Protein AF-A0A447T4P4-F1 (afdb_monomer)

Foldseek 3Di:
DVVLLVLLCLFPLLVVLVVQLVCLVPPVCVPPPDPVSVLSNLLSVLLNQLLNQCSVVVPPLVVSLVVSLVVVCCCLDPVCVVVLVVVCVVDPDRDDDDRDPVSSVSSVSNVVSNVSSVCSVVRRPDPDPVVVVPVVPPDPDDDDDDDDDDPPDDDDDDDDDDDDDDDDDDDDDDDD

Structure (mmCIF, N/CA/C/O backbone):
data_AF-A0A447T4P4-F1
#
_entry.id   AF-A0A447T4P4-F1
#
loop_
_atom_site.group_PDB
_atom_site.id
_atom_site.type_symbol
_atom_site.label_atom_id
_atom_site.label_alt_id
_atom_site.label_comp_id
_atom_site.label_asym_id
_atom_site.label_entity_id
_atom_site.label_seq_id
_atom_site.pdbx_PDB_ins_code
_atom_site.Cartn_x
_atom_site.Cartn_y
_atom_site.Cartn_z
_atom_site.occupancy
_atom_site.B_iso_or_equiv
_atom_site.auth_seq_id
_atom_site.auth_comp_id
_atom_site.auth_asym_id
_atom_site.auth_atom_id
_atom_site.pdbx_PDB_model_num
ATOM 1 N N . MET A 1 1 ? -13.349 -9.922 12.612 1.00 72.50 1 MET A N 1
ATOM 2 C CA . MET A 1 1 ? -12.332 -9.594 11.588 1.00 72.50 1 MET A CA 1
ATOM 3 C C . MET A 1 1 ? -12.985 -9.076 10.307 1.00 72.50 1 MET A C 1
ATOM 5 O O . MET A 1 1 ? -12.747 -7.924 9.974 1.00 72.50 1 MET A O 1
ATOM 9 N N . HIS A 1 2 ? -13.884 -9.843 9.674 1.00 75.00 2 HIS A N 1
ATOM 10 C CA . HIS A 1 2 ? -14.580 -9.468 8.427 1.00 75.00 2 HIS A CA 1
ATOM 11 C C . HIS A 1 2 ? -15.198 -8.060 8.418 1.00 75.00 2 HIS A C 1
ATOM 13 O O . HIS A 1 2 ? -14.914 -7.287 7.515 1.00 75.00 2 HIS A O 1
ATOM 19 N N . GLN A 1 3 ? -15.934 -7.665 9.463 1.00 79.62 3 GLN A N 1
ATOM 20 C CA . GLN A 1 3 ? -16.541 -6.325 9.532 1.00 79.62 3 GLN A CA 1
ATOM 21 C C . GLN A 1 3 ? -15.523 -5.172 9.437 1.00 79.62 3 GLN A C 1
ATOM 23 O O . GLN A 1 3 ? -15.824 -4.144 8.845 1.00 79.62 3 GLN A O 1
ATOM 28 N N . ARG A 1 4 ? -14.308 -5.345 9.983 1.00 81.56 4 ARG A N 1
ATOM 29 C CA . ARG A 1 4 ? -13.246 -4.321 9.934 1.00 81.56 4 ARG A CA 1
ATOM 30 C C . ARG A 1 4 ? -12.582 -4.246 8.567 1.00 81.56 4 ARG A C 1
ATOM 32 O O . ARG A 1 4 ? -12.187 -3.166 8.144 1.00 81.56 4 ARG A O 1
ATOM 39 N N . LEU A 1 5 ? -12.459 -5.389 7.896 1.00 83.94 5 LEU A N 1
ATOM 40 C CA . LEU A 1 5 ? -11.958 -5.453 6.528 1.00 83.94 5 LEU A CA 1
ATOM 41 C C . LEU A 1 5 ? -12.942 -4.764 5.590 1.00 83.94 5 LEU A C 1
ATOM 43 O O . LEU A 1 5 ? -12.538 -3.867 4.862 1.00 83.94 5 LEU A O 1
ATOM 47 N N . CYS A 1 6 ? -14.231 -5.100 5.688 1.00 83.44 6 CYS A N 1
ATOM 48 C CA . CYS A 1 6 ? -15.274 -4.466 4.890 1.00 83.44 6 CYS A CA 1
ATOM 49 C C . CYS A 1 6 ? -15.328 -2.951 5.116 1.00 83.44 6 CYS A C 1
ATOM 51 O O . CYS A 1 6 ? -15.353 -2.212 4.141 1.00 83.44 6 CYS A O 1
ATOM 53 N N . SER A 1 7 ? -15.286 -2.468 6.365 1.00 81.75 7 SER A N 1
ATOM 54 C CA . SER A 1 7 ? -15.340 -1.022 6.626 1.00 81.75 7 SER A CA 1
ATOM 55 C C . SER A 1 7 ? -14.075 -0.273 6.205 1.00 81.75 7 SER A C 1
ATOM 57 O O . SER A 1 7 ? -14.168 0.869 5.769 1.00 81.75 7 SER A O 1
ATOM 59 N N . THR A 1 8 ? -12.901 -0.906 6.285 1.00 84.19 8 THR A N 1
ATOM 60 C CA . THR A 1 8 ? -11.650 -0.313 5.782 1.00 84.19 8 THR A CA 1
ATOM 61 C C . THR A 1 8 ? -11.636 -0.259 4.254 1.00 84.19 8 THR A C 1
ATOM 63 O O . THR A 1 8 ? -11.285 0.771 3.689 1.00 84.19 8 THR A O 1
ATOM 66 N N . LEU A 1 9 ? -12.049 -1.341 3.586 1.00 84.94 9 LEU A N 1
ATOM 67 C CA . LEU A 1 9 ? -12.084 -1.440 2.123 1.00 84.94 9 LEU A CA 1
ATOM 68 C C . LEU A 1 9 ? -13.162 -0.559 1.486 1.00 84.94 9 LEU A C 1
ATOM 70 O O . LEU A 1 9 ? -12.925 0.022 0.435 1.00 84.94 9 LEU A O 1
ATOM 74 N N . ALA A 1 10 ? -14.322 -0.430 2.133 1.00 85.06 10 ALA A N 1
ATOM 75 C CA . ALA A 1 10 ? -15.388 0.483 1.717 1.00 85.06 10 ALA A CA 1
ATOM 76 C C . ALA A 1 10 ? -15.126 1.945 2.135 1.00 85.06 10 ALA A C 1
ATOM 78 O O . ALA A 1 10 ? -15.950 2.829 1.886 1.00 85.06 10 ALA A O 1
ATOM 79 N N . GLY A 1 11 ? -14.001 2.212 2.804 1.00 85.75 11 GLY A N 1
ATOM 80 C CA . GLY A 1 11 ? -13.554 3.562 3.107 1.00 85.75 11 GLY A CA 1
ATOM 81 C C . GLY A 1 11 ? -13.059 4.270 1.853 1.00 85.75 11 GLY A C 1
ATOM 82 O O . GLY A 1 11 ? -12.398 3.662 1.007 1.00 85.75 11 GLY A O 1
ATOM 83 N N . TRP A 1 12 ? -13.309 5.578 1.759 1.00 87.88 12 TRP A N 1
ATOM 84 C CA . TRP A 1 12 ? -12.782 6.367 0.646 1.00 87.88 12 TRP A CA 1
ATOM 85 C C . TRP A 1 12 ? -11.256 6.264 0.488 1.00 87.88 12 TRP A C 1
ATOM 87 O O . TRP A 1 12 ? -10.832 6.257 -0.661 1.00 87.88 12 TRP A O 1
ATOM 97 N N . PRO A 1 13 ? -10.411 6.122 1.540 1.00 90.19 13 PRO A N 1
ATOM 98 C CA . PRO A 1 13 ? -8.965 6.037 1.339 1.00 90.19 13 PRO A CA 1
ATOM 99 C C . PRO A 1 13 ? -8.556 4.772 0.582 1.00 90.19 13 PRO A C 1
ATOM 101 O O . PRO A 1 13 ? -7.724 4.841 -0.314 1.00 90.19 13 PRO A O 1
ATOM 104 N N . ALA A 1 14 ? -9.164 3.624 0.900 1.00 90.44 14 ALA A N 1
ATOM 105 C CA . ALA A 1 14 ? -8.870 2.364 0.222 1.00 90.44 14 ALA A CA 1
ATOM 106 C C . ALA A 1 14 ? -9.339 2.395 -1.235 1.00 90.44 14 ALA A C 1
ATOM 108 O O . ALA A 1 14 ? -8.585 2.015 -2.130 1.00 90.44 14 ALA A O 1
ATOM 109 N N . LEU A 1 15 ? -10.545 2.916 -1.479 1.00 91.25 15 LEU A N 1
ATOM 110 C CA . LEU A 1 15 ? -11.060 3.095 -2.834 1.00 91.25 15 LEU A CA 1
ATOM 111 C C . LEU A 1 15 ? -10.244 4.116 -3.627 1.00 91.25 15 LEU A C 1
ATOM 113 O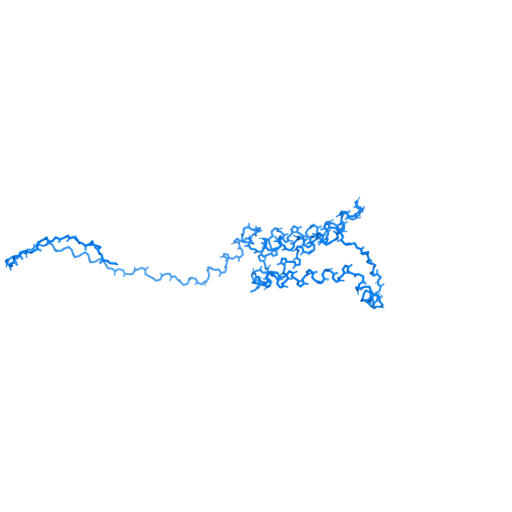 O . LEU A 1 15 ? -9.976 3.878 -4.798 1.00 91.25 15 LEU A O 1
ATOM 117 N N . ALA A 1 16 ? -9.801 5.212 -3.010 1.00 91.06 16 ALA A N 1
ATOM 118 C CA . ALA A 1 16 ? -8.946 6.205 -3.648 1.00 91.06 16 ALA A CA 1
ATOM 119 C C . ALA A 1 16 ? -7.582 5.610 -4.010 1.00 91.06 16 ALA A C 1
ATOM 121 O O . ALA A 1 16 ? -7.141 5.781 -5.141 1.00 91.06 16 ALA A O 1
ATOM 122 N N . SER A 1 17 ? -6.942 4.859 -3.105 1.00 91.81 17 SER A N 1
ATOM 123 C CA . SER A 1 17 ? -5.686 4.159 -3.406 1.00 91.81 17 SER A CA 1
ATOM 124 C C . SER A 1 17 ? -5.859 3.145 -4.534 1.00 91.81 17 SER A C 1
ATOM 126 O O . SER A 1 17 ? -5.047 3.122 -5.452 1.00 91.81 17 SER A O 1
ATOM 128 N N . LEU A 1 18 ? -6.928 2.345 -4.508 1.00 92.44 18 LEU A N 1
ATOM 129 C CA . LEU A 1 18 ? -7.217 1.374 -5.563 1.00 92.44 18 LEU A CA 1
ATOM 130 C C . LEU A 1 18 ? -7.500 2.056 -6.910 1.00 92.44 18 LEU A C 1
ATOM 132 O O . LEU A 1 18 ? -6.966 1.644 -7.935 1.00 92.44 18 LEU A O 1
ATOM 136 N N . SER A 1 19 ? -8.304 3.120 -6.902 1.00 91.75 19 SER A N 1
ATOM 137 C CA . SER A 1 19 ? -8.647 3.882 -8.107 1.00 91.75 19 SER A CA 1
ATOM 138 C C . SER A 1 19 ? -7.418 4.570 -8.684 1.00 91.75 19 SER A C 1
ATOM 140 O O . SER A 1 19 ? -7.221 4.539 -9.892 1.00 91.75 19 SER A O 1
ATOM 142 N N . LEU A 1 20 ? -6.562 5.140 -7.830 1.00 90.50 20 LEU A N 1
ATOM 143 C CA . LEU A 1 20 ? -5.299 5.743 -8.240 1.00 90.50 20 LEU A CA 1
ATOM 144 C C . LEU A 1 20 ? -4.362 4.697 -8.847 1.00 90.50 20 LEU A C 1
ATOM 146 O O . LEU A 1 20 ? -3.739 4.987 -9.859 1.00 90.50 20 LEU A O 1
ATOM 150 N N . LEU A 1 21 ? -4.294 3.486 -8.282 1.00 90.75 21 LEU A N 1
ATOM 151 C CA . LEU A 1 21 ? -3.485 2.391 -8.824 1.00 90.75 21 LEU A CA 1
ATOM 152 C C . LEU A 1 21 ? -3.949 2.006 -10.238 1.00 90.75 21 LEU A C 1
ATOM 154 O O . LEU A 1 21 ? -3.148 1.987 -11.168 1.00 90.75 21 LEU A O 1
ATOM 158 N N . LEU A 1 22 ? -5.255 1.777 -10.408 1.00 90.38 22 LEU A N 1
ATOM 159 C CA . LEU A 1 22 ? -5.857 1.413 -11.694 1.00 90.38 22 LEU A CA 1
ATOM 160 C C . LEU A 1 22 ? -5.721 2.535 -12.727 1.00 90.38 22 LEU A C 1
ATOM 162 O O . LEU A 1 22 ? -5.286 2.293 -13.850 1.00 90.38 22 LEU A O 1
ATOM 166 N N . ALA A 1 23 ? -6.048 3.772 -12.346 1.00 88.12 23 ALA A N 1
ATOM 167 C CA . ALA A 1 23 ? -5.921 4.932 -13.222 1.00 88.12 23 ALA A CA 1
ATOM 168 C C . ALA A 1 23 ? -4.459 5.181 -13.614 1.00 88.12 23 ALA A C 1
ATOM 170 O O . ALA A 1 23 ? -4.171 5.519 -14.761 1.00 88.12 23 ALA A O 1
ATOM 171 N N . ASN A 1 24 ? -3.519 4.985 -12.690 1.00 89.94 24 ASN A N 1
ATOM 172 C CA . ASN A 1 24 ? -2.104 5.144 -12.983 1.00 89.94 24 ASN A CA 1
ATOM 173 C C . ASN A 1 24 ? -1.607 4.086 -13.974 1.00 89.94 24 ASN A C 1
ATOM 175 O O . ASN A 1 24 ? -0.935 4.428 -14.948 1.00 89.94 24 ASN A O 1
ATOM 179 N N . ASP A 1 25 ? -1.967 2.824 -13.750 1.00 85.50 25 ASP A N 1
ATOM 180 C CA . ASP A 1 25 ? -1.510 1.715 -14.584 1.00 85.50 25 ASP A CA 1
ATOM 181 C C . ASP A 1 25 ? -2.146 1.710 -15.974 1.00 85.50 25 ASP A C 1
ATOM 183 O O . ASP A 1 25 ? -1.462 1.405 -16.951 1.00 85.50 25 ASP A O 1
ATOM 187 N N . TRP A 1 26 ? -3.425 2.075 -16.087 1.00 86.19 26 TRP A N 1
ATOM 188 C CA . TRP A 1 26 ? -4.135 2.063 -17.368 1.00 86.19 26 TRP A CA 1
ATOM 189 C C . TRP A 1 26 ? -4.032 3.367 -18.143 1.00 86.19 26 TRP A C 1
ATOM 191 O O . TRP A 1 26 ? -3.940 3.330 -19.363 1.00 86.19 26 TRP A O 1
ATOM 201 N N . TRP A 1 27 ? -4.052 4.515 -17.469 1.00 84.94 27 TRP A N 1
ATOM 202 C CA . TRP A 1 27 ? -4.114 5.808 -18.146 1.00 84.94 27 TRP A CA 1
ATOM 203 C C . TRP A 1 27 ? -2.800 6.576 -18.052 1.00 84.94 27 TRP A C 1
ATOM 205 O O . TRP A 1 27 ? -2.240 6.984 -19.073 1.00 84.94 27 TRP A O 1
ATOM 215 N N . LEU A 1 28 ? -2.288 6.766 -16.831 1.00 80.19 28 LEU A N 1
ATOM 216 C CA . LEU A 1 28 ? -1.184 7.696 -16.595 1.00 80.19 28 LEU A CA 1
ATOM 217 C C . LEU A 1 28 ? 0.132 7.198 -17.192 1.00 80.19 28 LEU A C 1
ATOM 219 O O . LEU A 1 28 ? 0.848 7.982 -17.804 1.00 80.19 28 LEU A O 1
ATOM 223 N N . LYS A 1 29 ? 0.424 5.898 -17.094 1.00 82.69 29 LYS A N 1
ATOM 224 C CA . LYS A 1 29 ? 1.617 5.310 -17.723 1.00 82.69 29 LYS A CA 1
ATOM 225 C C . LYS A 1 29 ? 1.591 5.386 -19.251 1.00 82.69 29 LYS A C 1
ATOM 227 O O . LYS A 1 29 ? 2.657 5.438 -19.856 1.00 82.69 29 LYS A O 1
ATOM 232 N N . GLN A 1 30 ? 0.405 5.411 -19.864 1.00 83.06 30 GLN A N 1
ATOM 233 C CA . GLN A 1 30 ? 0.265 5.522 -21.319 1.00 83.06 30 GLN A CA 1
ATOM 234 C C . GLN A 1 30 ? 0.459 6.966 -21.804 1.00 83.06 30 GLN A C 1
ATOM 236 O O . GLN A 1 30 ? 1.123 7.183 -22.812 1.00 83.06 30 GLN A O 1
ATOM 241 N N . HIS A 1 31 ? -0.084 7.950 -21.078 1.00 79.81 31 HIS A N 1
ATOM 242 C CA . HIS A 1 31 ? -0.096 9.357 -21.510 1.00 79.81 31 HIS A CA 1
ATOM 243 C C . HIS A 1 31 ? 1.064 10.193 -20.947 1.00 79.81 31 HIS A C 1
ATOM 245 O O . HIS A 1 31 ? 1.520 11.134 -21.591 1.00 79.81 31 HIS A O 1
ATOM 251 N N . HIS A 1 32 ? 1.557 9.854 -19.755 1.00 77.38 32 HIS A N 1
ATOM 252 C CA . HIS A 1 32 ? 2.645 10.551 -19.066 1.00 77.38 32 HIS A CA 1
ATOM 253 C C . HIS A 1 32 ? 3.671 9.552 -18.504 1.00 77.38 32 HIS A C 1
ATOM 255 O O . HIS A 1 32 ? 3.828 9.437 -17.281 1.00 77.38 32 HIS A O 1
ATOM 261 N N . PRO A 1 33 ? 4.385 8.816 -19.378 1.00 75.75 33 PRO A N 1
ATOM 262 C CA . PRO A 1 33 ? 5.440 7.913 -18.946 1.00 75.75 33 PRO A CA 1
ATOM 263 C C . PRO A 1 33 ? 6.535 8.710 -18.233 1.00 75.75 33 PRO A C 1
ATOM 265 O O . PRO A 1 33 ? 7.114 9.649 -18.776 1.00 75.75 33 PRO A O 1
ATOM 268 N N . GLY A 1 34 ? 6.812 8.345 -16.984 1.00 78.19 34 GLY A N 1
ATOM 269 C CA . GLY A 1 34 ? 7.824 9.037 -16.201 1.00 78.19 34 GLY A CA 1
ATOM 270 C C . GLY A 1 34 ? 7.947 8.540 -14.771 1.00 78.19 34 GLY A C 1
ATOM 271 O O . GLY A 1 34 ? 7.107 7.793 -14.262 1.00 78.19 34 GLY A O 1
ATOM 272 N N . TRP A 1 35 ? 8.999 9.019 -14.110 1.00 75.88 35 TRP A N 1
ATOM 273 C CA . TRP A 1 35 ? 9.368 8.669 -12.737 1.00 75.88 35 TRP A CA 1
ATOM 274 C C . TRP A 1 35 ? 8.248 8.931 -11.717 1.00 75.88 35 TRP A C 1
ATOM 276 O O . TRP A 1 35 ? 8.059 8.154 -10.785 1.00 75.88 35 TRP A O 1
ATOM 286 N N . LEU A 1 36 ? 7.442 9.979 -11.926 1.00 79.81 36 LEU A N 1
ATOM 287 C CA . LEU A 1 36 ? 6.334 10.320 -11.031 1.00 79.81 36 LEU A CA 1
ATOM 288 C C . LEU A 1 36 ? 5.219 9.255 -11.039 1.00 79.81 36 LEU A C 1
ATOM 290 O O . LEU A 1 36 ? 4.718 8.889 -9.977 1.00 79.81 36 LEU A O 1
ATOM 294 N N . SER A 1 37 ? 4.870 8.717 -12.214 1.00 83.12 37 SER A N 1
ATOM 295 C CA . SER A 1 37 ? 3.815 7.696 -12.363 1.00 83.12 37 SER A CA 1
ATOM 296 C C . SER A 1 37 ? 4.180 6.371 -11.679 1.00 83.12 37 SER A C 1
ATOM 298 O O . SER A 1 37 ? 3.339 5.731 -11.047 1.00 83.12 37 SER A O 1
ATOM 300 N N . GLY A 1 38 ? 5.456 5.973 -11.735 1.00 79.31 38 GLY A N 1
ATOM 301 C CA . GLY A 1 38 ? 5.941 4.778 -11.038 1.00 79.31 38 GLY A CA 1
ATOM 302 C C . GLY A 1 38 ? 5.769 4.898 -9.524 1.00 79.31 38 GLY A C 1
ATOM 303 O O . GLY A 1 38 ? 5.263 3.991 -8.868 1.00 79.31 38 GLY A O 1
ATOM 304 N N . LYS A 1 39 ? 6.082 6.072 -8.978 1.00 87.25 39 LYS A N 1
ATOM 305 C CA . LYS A 1 39 ? 6.036 6.335 -7.536 1.00 87.25 39 LYS A CA 1
ATOM 306 C C . LYS A 1 39 ? 4.648 6.494 -6.963 1.00 87.25 39 LYS A C 1
ATOM 308 O O . LYS A 1 39 ? 4.402 6.060 -5.841 1.00 87.25 39 LYS A O 1
ATOM 313 N N . LEU A 1 40 ? 3.750 7.115 -7.721 1.00 87.25 40 LEU A N 1
ATOM 314 C CA . LEU A 1 40 ? 2.338 7.196 -7.360 1.00 87.25 40 LEU A CA 1
ATOM 315 C C . LEU A 1 40 ? 1.752 5.793 -7.186 1.00 87.25 40 LEU A C 1
ATOM 317 O O . LEU A 1 40 ? 1.053 5.547 -6.204 1.00 87.25 40 LEU A O 1
ATOM 321 N N . SER A 1 41 ? 2.106 4.868 -8.083 1.00 90.12 41 SER A N 1
ATOM 322 C CA . SER A 1 41 ? 1.721 3.460 -7.965 1.00 90.12 41 SER A CA 1
ATOM 323 C C . SER A 1 41 ? 2.287 2.814 -6.706 1.00 90.12 41 SER A C 1
ATOM 325 O O . SER A 1 41 ? 1.540 2.198 -5.951 1.00 90.12 41 SER A O 1
ATOM 327 N N . ASP A 1 42 ? 3.591 2.968 -6.465 1.00 90.12 42 ASP A N 1
ATOM 328 C CA . ASP A 1 42 ? 4.256 2.383 -5.299 1.00 90.12 42 ASP A CA 1
ATOM 329 C C . ASP A 1 42 ? 3.630 2.905 -3.998 1.00 90.12 42 ASP A C 1
ATOM 331 O O . ASP A 1 42 ? 3.301 2.127 -3.104 1.00 90.12 42 ASP A O 1
ATOM 335 N N . PHE A 1 43 ? 3.369 4.211 -3.914 1.00 93.31 43 PHE A N 1
ATOM 336 C CA . PHE A 1 43 ? 2.717 4.833 -2.766 1.00 93.31 43 PHE A CA 1
ATOM 337 C C . PHE A 1 43 ? 1.278 4.336 -2.565 1.00 93.31 43 PHE A C 1
ATOM 339 O O . PHE A 1 43 ? 0.900 3.972 -1.450 1.00 93.31 43 PHE A O 1
ATOM 346 N N . ALA A 1 44 ? 0.474 4.287 -3.632 1.00 92.88 44 ALA A N 1
ATOM 347 C CA . ALA A 1 44 ? -0.908 3.814 -3.575 1.00 92.88 44 ALA A CA 1
ATOM 348 C C . ALA A 1 44 ? -0.990 2.327 -3.196 1.00 92.88 44 ALA A C 1
ATOM 350 O O . ALA A 1 44 ? -1.809 1.938 -2.360 1.00 92.88 44 ALA A O 1
ATOM 351 N N . GLY A 1 45 ? -0.103 1.506 -3.761 1.00 93.06 45 GLY A N 1
ATOM 352 C CA . GLY A 1 45 ? -0.002 0.082 -3.463 1.00 93.06 45 GLY A CA 1
ATOM 353 C C . GLY A 1 45 ? 0.398 -0.163 -2.012 1.00 93.06 45 GLY A C 1
ATOM 354 O O . GLY A 1 45 ? -0.264 -0.929 -1.309 1.00 93.06 45 GLY A O 1
ATOM 355 N N . LEU A 1 46 ? 1.425 0.539 -1.521 1.00 94.00 46 LEU A N 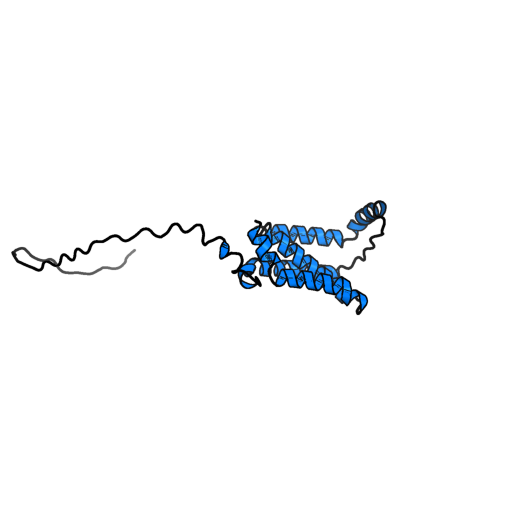1
ATOM 356 C CA . LEU A 1 46 ? 1.876 0.397 -0.138 1.00 94.00 46 LEU A CA 1
ATOM 357 C C . LEU A 1 46 ? 0.827 0.897 0.867 1.00 94.00 46 LEU A C 1
ATOM 359 O O . LEU A 1 46 ? 0.634 0.273 1.913 1.00 94.00 46 LEU A O 1
ATOM 363 N N . ALA A 1 47 ? 0.108 1.978 0.540 1.00 93.75 47 ALA A N 1
ATOM 364 C CA . ALA A 1 47 ? -1.021 2.458 1.333 1.00 93.75 47 ALA A CA 1
ATOM 365 C C . ALA A 1 47 ? -2.121 1.391 1.434 1.00 93.75 47 ALA A C 1
ATOM 367 O O . ALA A 1 47 ? -2.587 1.095 2.536 1.00 93.75 47 ALA A O 1
ATOM 368 N N . LEU A 1 48 ? -2.507 0.779 0.307 1.00 93.69 48 LEU A N 1
ATOM 369 C CA . LEU A 1 48 ? -3.547 -0.250 0.255 1.00 93.69 48 LEU A CA 1
ATOM 370 C C . LEU A 1 48 ? -3.153 -1.506 1.042 1.00 93.69 48 LEU A C 1
ATOM 372 O O . LEU A 1 48 ? -3.928 -1.978 1.876 1.00 93.69 48 LEU A O 1
ATOM 376 N N . VAL A 1 49 ? -1.931 -2.007 0.841 1.00 94.62 49 VAL A N 1
ATOM 377 C CA . VAL A 1 49 ? -1.395 -3.159 1.583 1.00 94.62 49 VAL A CA 1
ATOM 378 C C . VAL A 1 49 ? -1.299 -2.851 3.078 1.00 94.62 49 VAL A C 1
ATOM 380 O O . VAL A 1 49 ? -1.704 -3.675 3.897 1.00 94.62 49 VAL A O 1
ATOM 383 N N . GLY A 1 50 ? -0.834 -1.655 3.450 1.00 93.62 50 GLY A N 1
ATOM 384 C CA . GLY A 1 50 ? -0.781 -1.206 4.841 1.00 93.62 50 GLY A CA 1
ATOM 385 C C . GLY A 1 50 ? -2.165 -1.164 5.492 1.00 93.62 50 GLY A C 1
ATOM 386 O O . GLY A 1 50 ? -2.347 -1.689 6.591 1.00 93.62 50 GLY A O 1
ATOM 387 N N . MET A 1 51 ? -3.167 -0.617 4.796 1.00 93.31 51 MET A N 1
ATOM 388 C CA . MET A 1 51 ? -4.550 -0.567 5.282 1.00 93.31 51 MET A CA 1
ATOM 389 C C . MET A 1 51 ? -5.129 -1.972 5.473 1.00 93.31 51 MET A C 1
ATOM 391 O O . MET A 1 51 ? -5.718 -2.254 6.518 1.00 93.31 51 MET A O 1
ATOM 395 N N . LEU A 1 52 ? -4.916 -2.870 4.508 1.00 92.94 52 LEU A N 1
ATOM 396 C CA . LEU A 1 52 ? -5.346 -4.266 4.591 1.00 92.94 52 LEU A CA 1
ATOM 397 C C . LEU A 1 52 ? -4.679 -4.996 5.759 1.00 92.94 52 LEU A C 1
ATOM 399 O O . LEU A 1 52 ? -5.366 -5.569 6.605 1.00 92.94 52 LEU A O 1
ATOM 403 N N . ALA A 1 53 ? -3.353 -4.933 5.861 1.00 93.75 53 ALA A N 1
ATOM 404 C CA . ALA A 1 53 ? -2.609 -5.612 6.913 1.00 93.75 53 ALA A CA 1
ATOM 405 C C . ALA A 1 53 ? -2.980 -5.087 8.312 1.00 93.75 53 ALA A C 1
ATOM 407 O O . ALA A 1 53 ? -3.139 -5.868 9.253 1.00 93.75 53 ALA A O 1
ATOM 408 N N . LEU A 1 54 ? -3.200 -3.777 8.461 1.00 92.62 54 LEU A N 1
ATOM 409 C CA . LEU A 1 54 ? -3.652 -3.180 9.720 1.00 92.62 54 LEU A CA 1
ATOM 410 C C . LEU A 1 54 ? -5.125 -3.462 10.029 1.00 92.62 54 LEU A C 1
ATOM 412 O O . LEU A 1 54 ? -5.486 -3.536 11.204 1.00 92.62 54 LEU A O 1
ATOM 416 N N . ALA A 1 55 ? -5.978 -3.670 9.026 1.00 88.69 55 ALA A N 1
ATOM 417 C CA . ALA A 1 55 ? -7.344 -4.136 9.252 1.00 88.69 55 ALA A CA 1
ATOM 418 C C . ALA A 1 55 ? -7.370 -5.565 9.830 1.00 88.69 55 ALA A C 1
ATOM 420 O O . ALA A 1 55 ? -8.230 -5.872 10.665 1.00 88.69 55 ALA A O 1
ATOM 421 N N . ILE A 1 56 ? -6.402 -6.409 9.443 1.00 91.12 56 ILE A N 1
ATOM 422 C CA . ILE A 1 56 ? -6.201 -7.761 9.989 1.00 91.12 56 ILE A CA 1
ATOM 423 C C . ILE A 1 56 ? -5.579 -7.696 11.396 1.00 91.12 56 ILE A C 1
ATOM 425 O O . ILE A 1 56 ? -6.121 -8.279 12.338 1.00 91.12 56 ILE A O 1
ATOM 429 N N . TRP A 1 57 ? -4.485 -6.942 11.572 1.00 92.12 57 TRP A N 1
ATOM 430 C CA . TRP A 1 57 ? -3.729 -6.846 12.833 1.00 92.12 57 TRP A CA 1
ATOM 431 C C . TRP A 1 57 ? -3.638 -5.411 13.393 1.00 92.12 57 TRP A C 1
ATOM 433 O O . TRP A 1 57 ? -2.549 -4.845 13.520 1.00 92.12 57 TRP A O 1
ATOM 443 N N . PRO A 1 58 ? -4.752 -4.823 13.859 1.00 85.94 58 PRO A N 1
ATOM 444 C CA . PRO A 1 58 ? -4.813 -3.402 14.223 1.00 85.94 58 PRO A CA 1
ATOM 445 C C . PRO A 1 58 ? -3.993 -3.028 15.463 1.00 85.94 58 PRO A C 1
ATOM 447 O O . PRO A 1 58 ? -3.637 -1.868 15.644 1.00 85.94 58 PRO A O 1
ATOM 450 N N . LYS A 1 59 ? -3.693 -3.997 16.337 1.00 88.88 59 LYS A N 1
ATOM 451 C CA . LYS A 1 59 ? -2.901 -3.773 17.559 1.00 88.88 59 LYS A CA 1
ATOM 452 C C . LYS A 1 59 ? -1.388 -3.871 17.327 1.00 88.88 59 LYS A C 1
ATOM 454 O O . LYS A 1 59 ? -0.627 -3.512 18.215 1.00 88.88 59 LYS A O 1
ATOM 459 N N . ARG A 1 60 ? -0.942 -4.366 16.165 1.00 91.69 60 ARG A N 1
ATOM 460 C CA . ARG A 1 60 ? 0.471 -4.676 15.883 1.00 91.69 60 ARG A CA 1
ATOM 461 C C . ARG A 1 60 ? 1.063 -3.753 14.819 1.00 91.69 60 ARG A C 1
ATOM 463 O O . ARG A 1 60 ? 1.789 -4.214 13.948 1.00 91.69 60 ARG A O 1
ATOM 470 N N . PHE A 1 61 ? 0.766 -2.453 14.891 1.00 92.12 61 PHE A N 1
ATOM 471 C CA . PHE A 1 61 ? 1.221 -1.488 13.883 1.00 92.12 61 PHE A CA 1
ATOM 472 C C . PHE A 1 61 ? 2.733 -1.546 13.651 1.00 92.12 61 PHE A C 1
ATOM 474 O O . PHE A 1 61 ? 3.155 -1.677 12.512 1.00 92.12 61 PHE A O 1
ATOM 481 N N . ALA A 1 62 ? 3.542 -1.503 14.714 1.00 92.81 62 ALA A N 1
ATOM 482 C CA . ALA A 1 62 ? 4.997 -1.524 14.581 1.00 92.81 62 ALA A CA 1
ATOM 483 C C . ALA A 1 62 ? 5.491 -2.796 13.875 1.00 92.81 62 ALA A C 1
ATOM 485 O O . ALA A 1 62 ? 6.278 -2.708 12.943 1.00 92.81 62 ALA A O 1
ATOM 486 N N . THR A 1 63 ? 4.980 -3.967 14.265 1.00 94.62 63 THR A N 1
ATOM 487 C CA . THR A 1 63 ? 5.373 -5.255 13.677 1.00 94.62 63 THR A CA 1
ATOM 488 C C . THR A 1 63 ? 4.930 -5.382 12.221 1.00 94.62 63 THR A C 1
ATOM 490 O O . THR A 1 63 ? 5.708 -5.824 11.385 1.00 94.62 63 THR A O 1
ATOM 493 N N . VAL A 1 64 ? 3.696 -4.978 11.907 1.00 94.50 64 VAL A N 1
ATOM 494 C CA . VAL A 1 64 ? 3.153 -5.022 10.541 1.00 94.50 64 VAL A CA 1
ATOM 495 C C . VAL A 1 64 ? 3.915 -4.059 9.636 1.00 94.50 64 VAL A C 1
ATOM 497 O O . VAL A 1 64 ? 4.381 -4.459 8.575 1.00 94.50 64 VAL A O 1
ATOM 500 N N . SER A 1 65 ? 4.099 -2.814 10.076 1.00 93.94 65 SER A N 1
ATOM 501 C CA . SER A 1 65 ? 4.835 -1.799 9.323 1.00 93.94 65 SER A CA 1
ATOM 502 C C . SER A 1 65 ? 6.300 -2.178 9.143 1.00 93.94 65 SER A C 1
ATOM 504 O O . SER A 1 65 ? 6.822 -2.008 8.050 1.00 93.94 65 SER A O 1
ATOM 506 N N . ALA A 1 66 ? 6.953 -2.739 10.167 1.00 94.88 66 ALA A N 1
ATOM 507 C CA . ALA A 1 66 ? 8.315 -3.252 10.042 1.00 94.88 66 ALA A CA 1
ATOM 508 C C . ALA A 1 66 ? 8.386 -4.414 9.045 1.00 94.88 66 ALA A C 1
ATOM 510 O O . ALA A 1 66 ? 9.265 -4.421 8.194 1.00 94.88 66 ALA A O 1
ATOM 511 N N . GLY A 1 67 ? 7.437 -5.354 9.091 1.00 95.62 67 GLY A N 1
ATOM 512 C CA . GLY A 1 67 ? 7.365 -6.456 8.131 1.00 95.62 67 GLY A CA 1
ATOM 513 C C . GLY A 1 67 ? 7.205 -5.969 6.689 1.00 95.62 67 GLY A C 1
ATOM 514 O O . GLY A 1 67 ? 7.956 -6.394 5.815 1.00 95.62 67 GLY A O 1
ATOM 515 N N . ILE A 1 68 ? 6.284 -5.028 6.449 1.00 94.75 68 ILE A N 1
ATOM 516 C CA . ILE A 1 68 ? 6.084 -4.429 5.120 1.00 94.75 68 ILE A CA 1
ATOM 517 C C . ILE A 1 68 ? 7.330 -3.652 4.686 1.00 94.75 68 ILE A C 1
ATOM 519 O O . ILE A 1 68 ? 7.779 -3.813 3.557 1.00 94.75 68 ILE A O 1
ATOM 523 N N . ALA A 1 69 ? 7.918 -2.846 5.572 1.00 94.19 69 ALA A N 1
ATOM 524 C CA . ALA A 1 69 ? 9.105 -2.058 5.258 1.00 94.19 69 ALA A CA 1
ATOM 525 C C . ALA A 1 69 ? 10.320 -2.936 4.939 1.00 94.19 69 ALA A C 1
ATOM 527 O O . ALA A 1 69 ? 11.026 -2.660 3.975 1.00 94.19 69 ALA A O 1
ATOM 528 N N . LEU A 1 70 ? 10.543 -4.012 5.699 1.00 94.38 70 LEU A N 1
ATOM 529 C CA . LEU A 1 70 ? 11.623 -4.968 5.449 1.00 94.38 70 LEU A CA 1
ATOM 530 C C . LEU A 1 70 ? 11.407 -5.727 4.140 1.00 94.38 70 LEU A C 1
ATOM 532 O O . LEU A 1 70 ? 12.344 -5.849 3.355 1.00 94.38 70 LEU A O 1
ATOM 536 N N . ALA A 1 71 ? 10.182 -6.187 3.873 1.00 92.56 71 ALA A N 1
ATOM 537 C CA . ALA A 1 71 ? 9.848 -6.838 2.609 1.00 92.56 71 ALA A CA 1
ATOM 538 C C . ALA A 1 71 ? 10.054 -5.889 1.415 1.00 92.56 71 ALA A C 1
ATOM 540 O O . ALA A 1 71 ? 10.641 -6.282 0.409 1.00 92.56 71 ALA A O 1
ATOM 541 N N . TRP A 1 72 ? 9.636 -4.626 1.548 1.00 93.00 72 TRP A N 1
ATOM 542 C CA . TRP A 1 72 ? 9.816 -3.593 0.527 1.00 93.00 72 TRP A CA 1
ATOM 543 C C . TRP A 1 72 ? 11.292 -3.258 0.293 1.00 93.00 72 TRP A C 1
ATOM 545 O O . TRP A 1 72 ? 11.747 -3.191 -0.849 1.00 93.00 72 TRP A O 1
ATOM 555 N N . LEU A 1 73 ? 12.062 -3.105 1.373 1.00 92.12 73 LEU A N 1
ATOM 556 C CA . LEU A 1 73 ? 13.494 -2.833 1.317 1.00 92.12 73 LEU A CA 1
ATOM 557 C C . LEU A 1 73 ? 14.254 -3.997 0.676 1.00 92.12 73 LEU A C 1
ATOM 559 O O . LEU A 1 73 ? 15.103 -3.772 -0.182 1.00 92.12 73 LEU A O 1
ATOM 563 N N . TRP A 1 74 ? 13.925 -5.237 1.046 1.00 91.81 74 TRP A N 1
ATOM 564 C CA . TRP A 1 74 ? 14.505 -6.426 0.426 1.00 91.81 74 TRP A CA 1
ATOM 565 C C . TRP A 1 74 ? 14.162 -6.507 -1.064 1.00 91.81 74 TRP A C 1
ATOM 567 O O . TRP A 1 74 ? 15.050 -6.732 -1.883 1.00 91.81 74 TRP A O 1
ATOM 577 N N . TRP A 1 75 ? 12.907 -6.245 -1.439 1.00 88.31 75 TRP A N 1
ATOM 578 C CA . TRP A 1 75 ? 12.475 -6.243 -2.837 1.00 88.31 75 TRP A CA 1
ATOM 5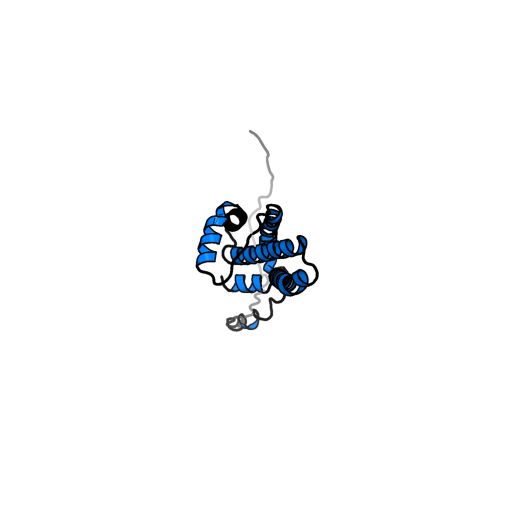79 C C . TRP A 1 75 ? 13.234 -5.211 -3.688 1.00 88.31 75 TRP A C 1
ATOM 581 O O . TRP A 1 75 ? 13.699 -5.529 -4.790 1.00 88.31 75 TRP A O 1
ATOM 591 N N . LYS A 1 76 ? 13.418 -3.990 -3.169 1.00 86.69 76 LYS A N 1
ATOM 592 C CA . LYS A 1 76 ? 14.163 -2.914 -3.847 1.00 86.69 76 LYS A CA 1
ATOM 593 C C . LYS A 1 76 ? 15.689 -3.086 -3.758 1.00 86.69 76 LYS A C 1
ATOM 595 O O . LYS A 1 76 ? 16.401 -2.532 -4.586 1.00 86.69 76 LYS A O 1
ATOM 600 N N . SER A 1 77 ? 16.200 -3.884 -2.820 1.00 87.25 77 SER A N 1
ATOM 601 C CA . SER A 1 77 ? 17.632 -4.177 -2.670 1.00 87.25 77 SER A CA 1
ATOM 602 C C . SER A 1 77 ? 18.171 -5.046 -3.816 1.00 87.25 77 SER A C 1
ATOM 604 O O . SER A 1 77 ? 17.488 -5.971 -4.260 1.00 87.25 77 SER A O 1
ATOM 606 N N . PRO A 1 78 ? 19.432 -4.866 -4.259 1.00 86.69 78 PRO A N 1
ATOM 607 C CA . PRO A 1 78 ? 20.085 -5.760 -5.222 1.00 86.69 78 PRO A CA 1
ATOM 608 C C . PRO A 1 78 ? 20.030 -7.250 -4.843 1.00 86.69 78 PRO A C 1
ATOM 610 O O . PRO A 1 78 ? 20.104 -8.106 -5.722 1.00 86.69 78 PRO A O 1
ATOM 613 N N . GLN A 1 79 ? 19.837 -7.568 -3.561 1.00 86.75 79 GLN A N 1
ATOM 614 C CA . GLN A 1 79 ? 19.724 -8.933 -3.042 1.00 86.75 79 GLN A CA 1
ATOM 615 C C . GLN A 1 79 ? 18.502 -9.710 -3.560 1.00 86.75 79 GLN A C 1
ATOM 617 O O . GLN A 1 79 ? 18.524 -10.938 -3.532 1.00 86.75 79 GLN A O 1
ATOM 622 N N . SER A 1 80 ? 17.456 -9.047 -4.067 1.00 87.62 80 SER A N 1
ATOM 623 C CA . SER A 1 80 ? 16.308 -9.741 -4.673 1.00 87.62 80 SER A CA 1
ATOM 624 C C . SER A 1 80 ? 16.559 -10.202 -6.115 1.00 87.62 80 SER A C 1
ATOM 626 O O . SER A 1 80 ? 15.793 -11.004 -6.643 1.00 87.62 80 SER A O 1
ATOM 628 N N . THR A 1 81 ? 17.654 -9.770 -6.753 1.00 87.00 81 THR A N 1
ATOM 629 C CA . THR A 1 81 ? 18.019 -10.154 -8.132 1.00 87.00 81 THR A CA 1
ATOM 630 C C . THR A 1 81 ? 18.063 -11.673 -8.366 1.00 87.00 81 THR A C 1
ATOM 632 O O . THR A 1 81 ? 17.432 -12.118 -9.324 1.00 87.00 81 THR A O 1
ATOM 635 N N . PRO A 1 82 ? 18.729 -12.501 -7.532 1.00 88.50 82 PRO A N 1
ATOM 636 C CA . PRO A 1 82 ? 18.711 -13.956 -7.710 1.00 88.50 82 PRO A CA 1
ATOM 637 C C . PRO A 1 82 ? 17.304 -14.556 -7.583 1.00 88.50 82 PRO A C 1
ATOM 639 O O . PRO A 1 82 ? 16.957 -15.458 -8.341 1.00 88.50 82 PRO A O 1
ATOM 642 N N . ALA A 1 83 ? 16.466 -14.029 -6.684 1.00 87.50 83 ALA A N 1
ATOM 643 C CA . ALA A 1 83 ? 15.081 -14.477 -6.545 1.00 87.50 83 ALA A CA 1
ATOM 644 C C . ALA A 1 83 ? 14.253 -14.134 -7.796 1.00 87.50 83 ALA A C 1
ATOM 646 O O . ALA A 1 83 ? 13.523 -14.982 -8.304 1.00 87.50 83 ALA A O 1
ATOM 647 N N . ILE A 1 84 ? 14.419 -12.924 -8.341 1.00 86.44 84 ILE A N 1
ATOM 648 C CA . ILE A 1 84 ? 13.768 -12.497 -9.588 1.00 86.44 84 ILE A CA 1
ATOM 649 C C . ILE A 1 84 ? 14.244 -13.356 -10.766 1.00 86.44 84 ILE A C 1
ATOM 651 O O . ILE A 1 84 ? 13.431 -13.769 -11.587 1.00 86.44 84 ILE A O 1
ATOM 655 N N . ALA A 1 85 ? 15.539 -13.673 -10.841 1.00 87.00 85 ALA A N 1
ATOM 656 C CA . ALA A 1 85 ? 16.087 -14.536 -11.884 1.00 87.00 85 ALA A CA 1
ATOM 657 C C . ALA A 1 85 ? 15.509 -15.959 -11.822 1.00 87.00 85 ALA A C 1
ATOM 659 O O . ALA A 1 85 ? 15.123 -16.501 -12.856 1.00 87.00 85 ALA A O 1
ATOM 660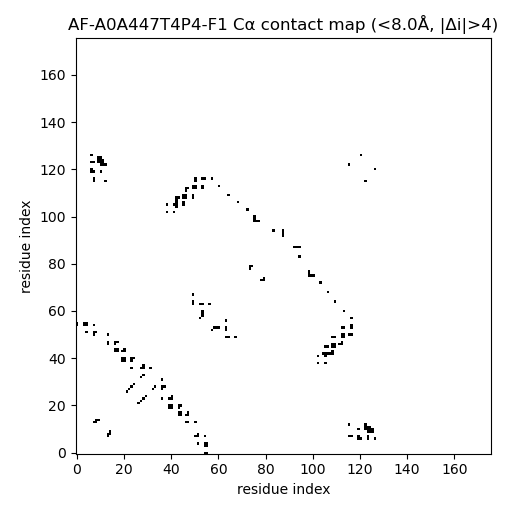 N N . ALA A 1 86 ? 15.383 -16.531 -10.619 1.00 89.56 86 ALA A N 1
ATOM 661 C CA . ALA A 1 86 ? 14.752 -17.833 -10.423 1.00 89.56 86 ALA A CA 1
ATOM 662 C C . ALA A 1 86 ? 13.278 -17.814 -10.851 1.00 89.56 86 ALA A C 1
ATOM 664 O O . ALA A 1 86 ? 12.829 -18.695 -11.574 1.00 89.56 86 ALA A O 1
ATOM 665 N N . VAL A 1 87 ? 12.532 -16.780 -10.463 1.00 87.62 87 VAL A N 1
ATOM 666 C CA . VAL A 1 87 ? 11.115 -16.621 -10.816 1.00 87.62 87 VAL A CA 1
ATOM 667 C C . VAL A 1 87 ? 10.927 -16.420 -12.329 1.00 87.62 87 VAL A C 1
ATOM 669 O O . VAL A 1 87 ? 10.051 -17.042 -12.925 1.00 87.62 87 VAL A O 1
ATOM 672 N N . ASN A 1 88 ? 11.808 -15.656 -12.978 1.00 90.75 88 ASN A N 1
ATOM 673 C CA . ASN A 1 88 ? 11.827 -15.473 -14.435 1.00 90.75 88 ASN A CA 1
ATOM 674 C C . ASN A 1 88 ? 12.141 -16.751 -15.221 1.00 90.75 88 ASN A C 1
ATOM 676 O O . ASN A 1 88 ? 11.860 -16.797 -16.414 1.00 90.75 88 ASN A O 1
ATOM 680 N N . HIS A 1 89 ? 12.737 -17.768 -14.594 1.00 89.00 89 HIS A N 1
ATOM 681 C CA . HIS A 1 89 ? 12.960 -19.058 -15.244 1.00 89.00 89 HIS A CA 1
ATOM 682 C C . HIS A 1 89 ? 11.654 -19.847 -15.415 1.00 89.00 89 HIS A C 1
ATOM 684 O O . HIS A 1 89 ? 11.486 -20.556 -16.402 1.00 89.00 89 HIS A O 1
ATOM 690 N N . TRP A 1 90 ? 10.726 -19.699 -14.467 1.00 89.25 90 TRP A N 1
ATOM 691 C CA . TRP A 1 90 ? 9.444 -20.408 -14.459 1.00 89.25 90 TRP A CA 1
ATOM 692 C C . TRP A 1 90 ? 8.319 -19.631 -15.145 1.00 89.25 90 TRP A C 1
ATOM 694 O O . TRP A 1 90 ? 7.320 -20.221 -15.552 1.00 89.25 90 TRP A O 1
ATOM 704 N N . LEU A 1 91 ? 8.450 -18.308 -15.248 1.00 87.62 91 LEU A N 1
ATOM 705 C CA . LEU A 1 91 ? 7.429 -17.454 -15.839 1.00 87.62 91 LEU A CA 1
ATO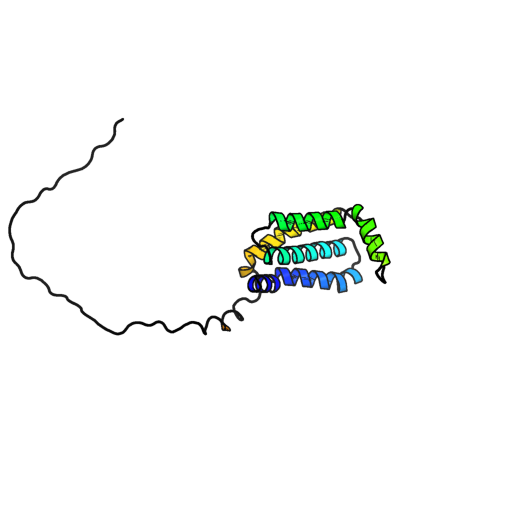M 706 C C . LEU A 1 91 ? 7.578 -17.355 -17.365 1.00 87.62 91 LEU A C 1
ATOM 708 O O . LEU A 1 91 ? 8.688 -17.211 -17.873 1.00 87.62 91 LEU A O 1
ATOM 712 N N . PRO A 1 92 ? 6.457 -17.310 -18.108 1.00 85.25 92 PRO A N 1
ATOM 713 C CA . PRO A 1 92 ? 6.475 -17.093 -19.555 1.00 85.25 92 PRO A CA 1
ATOM 714 C C . PRO A 1 92 ? 6.855 -15.653 -19.951 1.00 85.25 92 PRO A C 1
ATOM 716 O O . PRO A 1 92 ? 7.017 -15.357 -21.131 1.00 85.25 92 PRO A O 1
ATOM 719 N N . PHE A 1 93 ? 7.002 -14.747 -18.981 1.00 84.62 93 PHE A N 1
ATOM 720 C CA . PHE A 1 93 ? 7.391 -13.354 -19.179 1.00 84.62 93 PHE A CA 1
ATOM 721 C C . PHE A 1 93 ? 8.539 -12.973 -18.243 1.00 84.62 93 PHE A C 1
ATOM 723 O O . PHE A 1 93 ? 8.645 -13.470 -17.122 1.00 84.62 93 PHE A O 1
ATOM 730 N N . ARG A 1 94 ? 9.398 -12.054 -18.699 1.00 82.12 94 ARG A N 1
ATOM 731 C CA . ARG A 1 94 ? 10.539 -11.567 -17.916 1.00 82.12 94 ARG A CA 1
ATOM 732 C C . ARG A 1 94 ? 10.143 -10.355 -17.087 1.00 82.12 94 ARG A C 1
ATOM 734 O O . ARG A 1 94 ? 9.823 -9.299 -17.624 1.00 82.12 94 ARG A O 1
ATOM 741 N N . VAL A 1 95 ? 10.241 -10.493 -15.774 1.00 82.88 95 VAL A N 1
ATOM 742 C CA . VAL A 1 95 ? 10.156 -9.389 -14.824 1.00 82.88 95 VAL A CA 1
ATOM 743 C C . VAL A 1 95 ? 11.518 -8.699 -14.768 1.00 82.88 95 VAL A C 1
ATOM 745 O O . VAL A 1 95 ? 12.493 -9.257 -14.260 1.00 82.88 95 VAL A O 1
ATOM 748 N N . ALA A 1 96 ? 11.596 -7.484 -15.309 1.00 78.75 96 ALA A N 1
ATOM 749 C CA . ALA A 1 96 ? 12.750 -6.604 -15.159 1.00 78.75 96 ALA A CA 1
ATOM 750 C C . ALA A 1 96 ? 12.512 -5.635 -13.993 1.00 78.75 96 ALA A C 1
ATOM 752 O O . ALA A 1 96 ? 11.416 -5.098 -13.837 1.00 78.75 96 ALA A O 1
ATOM 753 N N . ARG A 1 97 ? 13.540 -5.405 -13.170 1.00 80.38 97 ARG A N 1
ATOM 754 C CA . ARG A 1 97 ? 13.461 -4.516 -12.005 1.00 80.38 97 ARG A CA 1
ATOM 755 C C . ARG A 1 97 ? 14.606 -3.513 -12.014 1.00 80.38 97 ARG A C 1
ATOM 757 O O . ARG A 1 97 ? 15.770 -3.905 -11.971 1.00 80.38 97 ARG A O 1
ATOM 764 N N . VAL A 1 98 ? 14.256 -2.233 -11.958 1.00 80.81 98 VAL A N 1
ATOM 765 C CA . VAL A 1 98 ? 15.195 -1.128 -11.738 1.00 80.81 98 VAL A CA 1
ATOM 766 C C . VAL A 1 98 ? 15.382 -0.918 -10.234 1.00 80.81 98 VAL A C 1
ATOM 768 O O . VAL A 1 98 ? 14.408 -0.901 -9.482 1.00 80.81 98 VAL A O 1
ATOM 771 N N . VAL A 1 99 ? 16.634 -0.806 -9.787 1.00 83.12 99 VAL A N 1
ATOM 772 C CA . VAL A 1 99 ? 16.964 -0.473 -8.393 1.00 83.12 99 VAL A CA 1
ATOM 773 C C . VAL A 1 99 ? 16.925 1.044 -8.249 1.00 83.12 99 VAL A C 1
ATOM 775 O O . VAL A 1 99 ? 17.849 1.722 -8.688 1.00 83.12 99 VAL A O 1
ATOM 778 N N . ASP A 1 100 ? 15.862 1.566 -7.641 1.00 84.00 100 ASP A N 1
ATOM 779 C CA . ASP A 1 100 ? 15.726 2.983 -7.297 1.00 84.00 100 ASP A CA 1
ATOM 780 C C . ASP A 1 100 ? 15.399 3.128 -5.799 1.00 84.00 100 ASP A C 1
ATOM 782 O O . ASP A 1 100 ? 14.341 2.721 -5.316 1.00 84.00 100 ASP A O 1
ATOM 786 N N . TYR A 1 101 ? 16.329 3.702 -5.031 1.00 85.62 101 TYR A N 1
ATOM 787 C CA . TYR A 1 101 ? 16.146 3.932 -3.591 1.00 85.62 101 TYR A CA 1
ATOM 788 C C . TYR A 1 101 ? 15.176 5.072 -3.290 1.00 85.62 101 TYR A C 1
ATOM 790 O O . TYR A 1 101 ? 14.660 5.172 -2.177 1.00 85.62 101 TYR A O 1
ATOM 798 N N . SER A 1 102 ? 14.885 5.925 -4.269 1.00 85.81 102 SER A N 1
ATOM 799 C CA . SER A 1 102 ? 13.918 7.001 -4.102 1.00 85.81 102 SER A CA 1
ATOM 800 C C . SER A 1 102 ? 12.474 6.480 -3.986 1.00 85.81 102 SER A C 1
ATOM 802 O O . SER A 1 102 ? 11.586 7.229 -3.571 1.00 85.81 102 SER A O 1
ATOM 804 N N . ASP A 1 103 ? 12.249 5.188 -4.249 1.00 85.94 103 ASP A N 1
ATOM 805 C CA . ASP A 1 103 ? 10.996 4.472 -3.981 1.00 85.94 103 ASP A CA 1
ATOM 806 C C . ASP A 1 103 ? 10.788 4.167 -2.491 1.00 85.94 103 ASP A C 1
ATOM 808 O O . ASP A 1 103 ? 9.681 3.839 -2.065 1.00 85.94 103 ASP A O 1
ATOM 812 N N . LEU A 1 104 ? 11.819 4.322 -1.650 1.00 89.31 104 LEU A N 1
ATOM 813 C CA . LEU A 1 104 ? 11.673 4.215 -0.194 1.00 89.31 104 LEU A CA 1
ATOM 814 C C . LEU A 1 104 ? 10.802 5.336 0.383 1.00 89.31 104 LEU A C 1
ATOM 816 O O . LEU A 1 104 ? 10.232 5.170 1.460 1.00 89.31 104 LEU A O 1
ATOM 820 N N . ILE A 1 105 ? 10.611 6.435 -0.356 1.00 88.88 105 ILE A N 1
ATOM 821 C CA . ILE A 1 105 ? 9.639 7.480 -0.010 1.00 88.88 105 ILE A CA 1
ATOM 822 C C . ILE A 1 105 ? 8.225 6.888 0.100 1.00 88.88 105 ILE A C 1
ATOM 824 O O . ILE A 1 105 ? 7.442 7.345 0.935 1.00 88.88 105 ILE A O 1
ATOM 828 N N . ALA A 1 106 ? 7.907 5.819 -0.642 1.00 91.00 106 ALA A N 1
ATOM 829 C CA . ALA A 1 106 ? 6.620 5.132 -0.539 1.00 91.00 106 ALA A CA 1
ATOM 830 C C . ALA A 1 106 ? 6.357 4.554 0.864 1.00 91.00 106 ALA A C 1
ATOM 832 O O . ALA A 1 106 ? 5.200 4.437 1.258 1.00 91.00 106 ALA A O 1
ATOM 833 N N . LEU A 1 107 ? 7.392 4.274 1.674 1.00 92.38 107 LEU A N 1
ATOM 834 C CA . LEU A 1 107 ? 7.232 3.814 3.064 1.00 92.38 107 LEU A CA 1
ATOM 835 C C . LEU A 1 107 ? 6.512 4.838 3.952 1.00 92.38 107 LEU A C 1
ATOM 837 O O . LEU A 1 107 ? 5.890 4.461 4.948 1.00 92.38 107 LEU A O 1
ATOM 841 N N . SER A 1 108 ? 6.518 6.120 3.572 1.00 92.62 108 SER A N 1
ATOM 842 C CA . SER A 1 108 ? 5.713 7.157 4.232 1.00 92.62 108 SER A CA 1
ATOM 843 C C . SER A 1 108 ? 4.198 6.913 4.124 1.00 92.62 108 SER A C 1
ATOM 845 O O . SER A 1 108 ? 3.431 7.458 4.916 1.00 92.62 108 SER A O 1
ATOM 847 N N . ALA A 1 109 ? 3.748 6.026 3.230 1.00 92.38 109 ALA A N 1
ATOM 848 C CA . ALA A 1 109 ? 2.360 5.580 3.165 1.00 92.38 109 ALA A CA 1
ATOM 849 C C . ALA A 1 109 ? 1.936 4.736 4.385 1.00 92.38 109 ALA A C 1
ATOM 851 O O . ALA A 1 109 ? 0.751 4.677 4.717 1.00 92.38 109 ALA A O 1
ATOM 852 N N . LEU A 1 110 ? 2.875 4.104 5.101 1.00 92.12 110 LEU A N 1
ATOM 853 C CA . LEU A 1 110 ? 2.575 3.268 6.270 1.00 92.12 110 LEU A CA 1
ATOM 854 C C . LEU A 1 110 ? 1.925 4.048 7.428 1.00 92.12 110 LEU A C 1
ATOM 856 O O . LEU A 1 110 ? 0.860 3.626 7.890 1.00 92.12 110 LEU A O 1
ATOM 860 N N . PRO A 1 111 ? 2.468 5.184 7.912 1.00 91.31 111 PRO A N 1
ATOM 861 C CA . PRO A 1 111 ? 1.773 5.984 8.921 1.00 91.31 111 PRO A CA 1
ATOM 862 C C . PRO A 1 111 ? 0.418 6.509 8.420 1.00 91.31 111 PRO A C 1
ATOM 864 O O . PRO A 1 111 ? -0.537 6.537 9.198 1.00 91.31 111 PRO A O 1
ATOM 867 N N . LEU A 1 112 ? 0.286 6.835 7.129 1.00 89.56 112 LEU A N 1
ATOM 868 C CA . LEU A 1 112 ? -0.991 7.254 6.537 1.00 89.56 112 LEU A CA 1
ATOM 869 C C . LEU A 1 112 ? -2.034 6.132 6.568 1.00 89.56 112 LEU A C 1
ATOM 871 O O . LEU A 1 112 ? -3.183 6.364 6.944 1.00 89.56 112 LEU A O 1
ATOM 875 N N . SER A 1 113 ? -1.622 4.896 6.283 1.00 90.62 113 SER A N 1
ATOM 876 C CA . SER A 1 113 ? -2.502 3.729 6.376 1.00 90.62 113 SER A CA 1
ATOM 877 C C . SER A 1 113 ? -3.035 3.517 7.800 1.00 90.62 113 SER A C 1
ATOM 879 O O . SER A 1 113 ? -4.206 3.183 7.988 1.00 90.62 113 SER A O 1
ATOM 881 N N . ARG A 1 114 ? -2.226 3.809 8.830 1.00 92.50 114 ARG A N 1
ATOM 882 C CA . ARG A 1 114 ? -2.676 3.775 10.230 1.00 92.50 114 ARG A CA 1
ATOM 883 C C . ARG A 1 114 ? -3.728 4.834 10.507 1.00 92.50 114 ARG A C 1
ATOM 885 O O . ARG A 1 114 ? -4.723 4.524 11.159 1.00 92.50 114 ARG A O 1
ATOM 892 N N . LEU A 1 115 ? -3.522 6.062 10.032 1.00 89.94 115 LEU A N 1
ATOM 893 C CA . LEU A 1 115 ? -4.499 7.137 10.204 1.00 89.94 115 LEU A CA 1
ATOM 894 C C . LEU A 1 115 ? -5.835 6.764 9.557 1.00 89.94 115 LEU A C 1
ATOM 896 O O . LEU A 1 115 ? -6.870 6.908 10.211 1.00 89.94 115 LEU A O 1
ATOM 900 N N . ALA A 1 116 ? -5.803 6.199 8.348 1.00 88.00 116 ALA A N 1
ATOM 901 C CA . ALA A 1 116 ? -6.991 5.727 7.644 1.00 88.00 116 ALA A CA 1
ATOM 902 C C . ALA A 1 116 ? -7.740 4.629 8.423 1.00 88.00 116 ALA A C 1
ATOM 904 O O . ALA A 1 116 ? -8.954 4.712 8.601 1.00 88.00 116 ALA A O 1
ATOM 905 N N . VAL A 1 117 ? -7.029 3.633 8.965 1.00 87.94 117 VAL A N 1
ATOM 906 C CA . VAL A 1 117 ? -7.643 2.522 9.719 1.00 87.94 117 VAL A CA 1
ATOM 907 C C . VAL A 1 117 ? -8.168 2.953 11.093 1.00 87.94 117 VAL A C 1
ATOM 909 O O . VAL A 1 117 ? -9.197 2.443 11.551 1.00 87.94 117 VAL A O 1
ATOM 912 N N . VAL A 1 118 ? -7.484 3.884 11.767 1.00 88.31 118 VAL A N 1
ATOM 913 C CA . VAL A 1 118 ? -7.922 4.440 13.060 1.00 88.31 118 VAL A CA 1
ATOM 914 C C . VAL A 1 118 ? -9.190 5.275 12.886 1.00 88.31 118 VAL A C 1
ATOM 916 O O . VAL A 1 118 ? -10.114 5.144 13.684 1.00 88.31 118 VAL A O 1
ATOM 919 N N . HIS A 1 119 ? -9.269 6.073 11.820 1.00 85.25 119 HIS A N 1
ATOM 920 C CA . HIS A 1 119 ? -10.402 6.960 11.544 1.00 85.25 119 HIS A CA 1
ATOM 921 C C . HIS A 1 119 ? -11.435 6.346 10.591 1.00 85.25 119 HIS A C 1
ATOM 923 O O . HIS A 1 119 ? -12.293 7.062 10.082 1.00 85.25 119 HIS A O 1
ATOM 929 N N . ARG A 1 120 ? -11.399 5.026 10.369 1.00 82.81 120 ARG A N 1
ATOM 930 C CA . ARG A 1 120 ? -12.243 4.333 9.379 1.00 82.81 120 ARG A CA 1
ATOM 931 C C . ARG A 1 120 ? -13.741 4.623 9.508 1.00 82.81 120 ARG A C 1
ATOM 933 O O . ARG A 1 120 ? -14.416 4.702 8.498 1.00 82.81 120 ARG A O 1
ATOM 940 N N . GLU A 1 121 ? -14.251 4.842 10.722 1.00 80.31 121 GLU A N 1
ATOM 941 C CA . GLU A 1 121 ? -15.675 5.145 10.947 1.00 80.31 121 GLU A CA 1
ATOM 942 C C . GLU A 1 121 ? -16.069 6.521 10.378 1.00 80.31 121 GLU A C 1
ATOM 944 O O . GLU A 1 121 ? -17.202 6.718 9.961 1.00 80.31 121 GLU A O 1
ATOM 949 N N . ARG A 1 122 ? -15.126 7.474 10.329 1.00 79.06 122 ARG A N 1
ATOM 950 C CA . ARG A 1 122 ? -15.324 8.804 9.724 1.00 79.06 122 ARG A CA 1
ATOM 951 C C . ARG A 1 122 ? -15.090 8.803 8.216 1.00 79.06 122 ARG A C 1
ATOM 953 O O . ARG A 1 122 ? -15.610 9.661 7.518 1.00 79.06 122 ARG A O 1
ATOM 960 N N . LEU A 1 123 ? -14.252 7.885 7.738 1.00 81.06 123 LEU A N 1
ATOM 961 C CA . LEU A 1 123 ? -13.807 7.806 6.345 1.00 81.06 123 LEU A CA 1
ATOM 962 C C . LEU A 1 123 ? -14.594 6.755 5.538 1.00 81.06 123 LEU A C 1
ATOM 964 O O . LEU A 1 123 ? -14.355 6.584 4.342 1.00 81.06 123 LEU A O 1
ATOM 968 N N . ALA A 1 124 ? -15.523 6.043 6.175 1.00 79.00 124 ALA A N 1
ATOM 969 C CA . ALA A 1 124 ? -16.445 5.134 5.513 1.00 79.00 124 ALA A CA 1
ATOM 970 C C . ALA A 1 124 ? -17.429 5.936 4.650 1.00 79.00 124 ALA A C 1
ATOM 972 O O . ALA A 1 124 ? -18.168 6.771 5.165 1.00 79.00 124 ALA A O 1
ATOM 973 N N . LEU A 1 125 ? -17.466 5.660 3.343 1.00 67.94 125 LEU A N 1
ATOM 974 C CA . LEU A 1 125 ? -18.409 6.312 2.421 1.00 67.94 125 LEU A CA 1
ATOM 975 C C . LEU A 1 125 ? -19.856 5.873 2.666 1.00 67.94 125 LEU A C 1
ATOM 977 O O . LEU A 1 125 ? -20.791 6.605 2.360 1.00 67.94 125 LEU A O 1
ATOM 981 N N . ALA A 1 126 ? -20.047 4.685 3.242 1.00 61.12 126 ALA A N 1
ATOM 982 C CA . ALA A 1 126 ? -21.356 4.166 3.597 1.00 61.12 126 ALA A CA 1
ATOM 983 C C . ALA A 1 126 ? -21.251 3.217 4.796 1.00 61.12 126 ALA A C 1
ATOM 985 O O . ALA A 1 126 ? -20.999 2.022 4.656 1.00 61.12 126 ALA A O 1
ATOM 986 N N . ALA A 1 127 ? -21.489 3.740 5.995 1.00 56.19 127 ALA A N 1
ATOM 987 C CA . ALA A 1 127 ? -21.837 2.922 7.151 1.00 56.19 127 ALA A CA 1
ATOM 988 C C . ALA A 1 127 ? -22.877 3.670 7.993 1.00 56.19 127 ALA A C 1
ATOM 990 O O . ALA A 1 127 ? -22.558 4.221 9.043 1.00 56.19 127 ALA A O 1
ATOM 991 N N . PRO A 1 128 ? -24.136 3.716 7.513 1.00 51.81 128 PRO A N 1
ATOM 992 C CA . PRO A 1 128 ? -25.111 2.968 8.303 1.00 51.81 128 PRO A CA 1
ATOM 993 C C . PRO A 1 128 ? -26.216 2.238 7.514 1.00 51.81 128 PRO A C 1
ATOM 995 O O . PRO A 1 128 ? -27.182 1.826 8.139 1.00 51.81 128 PRO A O 1
ATOM 998 N N . LEU A 1 129 ? -26.139 2.007 6.197 1.00 50.81 129 LEU A N 1
ATOM 999 C CA . LEU A 1 129 ? -27.277 1.359 5.504 1.00 50.81 129 LEU A CA 1
ATOM 1000 C C . LEU A 1 129 ? -27.280 -0.180 5.557 1.00 50.81 129 LEU A C 1
ATOM 1002 O O . LEU A 1 129 ? -28.340 -0.769 5.739 1.00 50.81 129 LEU A O 1
ATOM 1006 N N . LEU A 1 130 ? -26.123 -0.852 5.532 1.00 50.38 130 LEU A N 1
ATOM 1007 C CA . LEU A 1 130 ? -26.078 -2.323 5.670 1.00 50.38 130 LEU A CA 1
ATOM 1008 C C .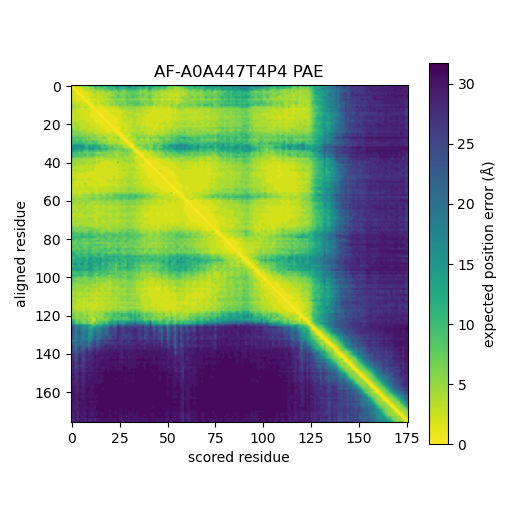 LEU A 1 130 ? -26.051 -2.810 7.133 1.00 50.38 130 LEU A C 1
ATOM 1010 O O . LEU A 1 130 ? -26.340 -3.972 7.403 1.00 50.38 130 LEU A O 1
ATOM 1014 N N . ALA A 1 131 ? -25.750 -1.932 8.097 1.00 49.84 131 ALA A N 1
ATOM 1015 C CA . ALA A 1 131 ? -25.721 -2.279 9.525 1.00 49.84 131 ALA A CA 1
ATOM 1016 C C . ALA A 1 131 ? -27.077 -2.085 10.237 1.00 49.84 131 ALA A C 1
ATOM 1018 O O . ALA A 1 131 ? -27.312 -2.689 11.285 1.00 49.84 131 ALA A O 1
ATOM 1019 N N . VAL A 1 132 ? -27.986 -1.278 9.676 1.00 51.59 132 VAL A N 1
ATOM 1020 C CA . VAL A 1 132 ? -29.308 -0.999 10.272 1.00 51.59 132 VAL A CA 1
ATOM 1021 C C . VAL A 1 132 ? -30.335 -2.103 9.971 1.00 51.59 132 VAL A C 1
ATOM 1023 O O . VAL A 1 132 ? -31.305 -2.244 10.713 1.00 51.59 132 VAL A O 1
ATOM 1026 N N . GLY A 1 133 ? -30.091 -2.953 8.966 1.00 46.66 133 GLY A N 1
ATOM 1027 C CA . GLY A 1 133 ? -30.974 -4.077 8.625 1.00 46.66 133 GLY A CA 1
ATOM 1028 C C . GLY A 1 133 ? -30.852 -5.307 9.536 1.00 46.66 133 GLY A C 1
ATOM 1029 O O . GLY A 1 133 ? -31.819 -6.041 9.697 1.00 46.66 133 GLY A O 1
ATOM 1030 N N . TRP A 1 134 ? -29.699 -5.531 10.177 1.00 47.91 134 TRP A N 1
ATOM 1031 C CA . TRP A 1 134 ? -29.469 -6.735 11.000 1.00 47.91 134 TRP A CA 1
ATOM 1032 C C . TRP A 1 134 ? -29.533 -6.505 12.511 1.00 47.91 134 TRP A C 1
ATOM 1034 O O . TRP A 1 134 ? -29.675 -7.456 13.273 1.00 47.91 134 TRP A O 1
ATOM 1044 N N . ARG A 1 135 ? -29.504 -5.250 12.971 1.00 44.22 135 ARG A N 1
ATOM 1045 C CA . ARG A 1 135 ? -29.643 -4.909 14.400 1.00 44.22 135 ARG A CA 1
ATOM 1046 C C . ARG A 1 135 ? -31.085 -4.569 14.807 1.00 44.22 135 ARG A C 1
ATOM 1048 O O . ARG A 1 135 ? -31.307 -4.024 15.882 1.00 44.22 135 ARG A O 1
ATOM 1055 N N . ARG A 1 136 ? -32.066 -4.882 13.949 1.00 45.91 136 ARG A N 1
ATOM 1056 C CA . ARG A 1 136 ? -33.510 -4.695 14.191 1.00 45.91 136 ARG A CA 1
ATOM 1057 C C . ARG A 1 136 ? -34.294 -6.018 14.196 1.00 45.91 136 ARG A C 1
ATOM 1059 O O . ARG A 1 136 ? -35.497 -6.016 13.990 1.00 45.91 136 ARG A O 1
ATOM 1066 N N . LEU A 1 137 ? -33.621 -7.144 14.445 1.00 50.31 137 LEU A N 1
ATOM 1067 C CA . LEU A 1 137 ? -34.271 -8.440 14.707 1.00 50.31 137 LEU A CA 1
ATOM 1068 C C . LEU A 1 137 ? -33.842 -9.079 16.039 1.00 50.31 137 LEU A C 1
ATOM 1070 O O . LEU A 1 137 ? -34.333 -10.142 16.391 1.00 50.31 137 LEU A O 1
ATOM 1074 N N . SER A 1 138 ? -32.979 -8.418 16.820 1.00 48.78 138 SER A N 1
ATOM 1075 C CA . SER A 1 138 ? -32.577 -8.877 18.159 1.00 48.78 138 SER A CA 1
ATOM 1076 C C . SER A 1 138 ? -33.135 -8.021 19.302 1.00 48.78 138 SER A C 1
ATOM 1078 O O . SER A 1 138 ? -32.718 -8.183 20.446 1.00 48.78 138 SER A O 1
ATOM 1080 N N . HIS A 1 139 ? -34.059 -7.098 19.018 1.00 43.69 139 HIS A N 1
ATOM 1081 C CA . HIS A 1 139 ? -34.842 -6.442 20.061 1.00 43.69 139 HIS A CA 1
ATOM 1082 C C . HIS A 1 139 ? -36.095 -7.272 20.330 1.00 43.69 139 HIS A C 1
ATOM 1084 O O . HIS A 1 139 ? -37.151 -7.031 19.750 1.00 43.69 139 HIS A O 1
ATOM 1090 N N . SER A 1 140 ? -35.978 -8.227 21.252 1.00 50.59 140 SER A N 1
ATOM 1091 C CA . SER A 1 140 ? -37.113 -8.551 22.114 1.00 50.59 140 SER A CA 1
ATOM 1092 C C . SER A 1 140 ? -37.612 -7.233 22.729 1.00 50.59 140 SER A C 1
ATOM 1094 O O . SER A 1 140 ? -36.779 -6.418 23.150 1.00 50.59 140 SER A O 1
ATOM 1096 N N . PRO A 1 141 ? -38.926 -6.962 22.725 1.00 47.72 141 PRO A N 1
ATOM 1097 C CA . PRO A 1 141 ? -39.463 -5.684 23.173 1.00 47.72 141 PRO A CA 1
ATOM 1098 C C . PRO A 1 141 ? -39.103 -5.414 24.643 1.00 47.72 141 PRO A C 1
ATOM 1100 O O . PRO A 1 141 ? -38.954 -6.358 25.425 1.00 47.72 141 PRO A O 1
ATOM 1103 N N . PRO A 1 142 ? -38.979 -4.135 25.044 1.00 46.53 142 PRO A N 1
ATOM 1104 C CA . PRO A 1 142 ? -38.847 -3.779 26.447 1.00 46.53 142 PRO A CA 1
ATOM 1105 C C . PRO A 1 142 ? -40.097 -4.256 27.188 1.00 46.53 142 PRO A C 1
ATOM 1107 O O . PRO A 1 142 ? -41.202 -3.768 26.961 1.00 46.53 142 PRO A O 1
ATOM 1110 N N . CYS A 1 143 ? -39.928 -5.234 28.075 1.00 45.50 143 CYS A N 1
ATOM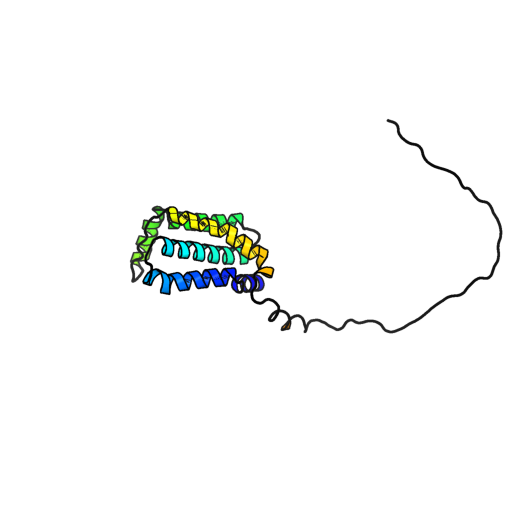 1111 C CA . CYS A 1 143 ? -40.902 -5.446 29.130 1.00 45.50 143 CYS A CA 1
ATOM 1112 C C . CYS A 1 143 ? -40.811 -4.257 30.090 1.00 45.50 143 CYS A C 1
ATOM 1114 O O . CYS A 1 143 ? -39.707 -3.879 30.478 1.00 45.50 143 CYS A O 1
ATOM 1116 N N . TRP A 1 144 ? -41.989 -3.773 30.484 1.00 40.59 144 TRP A N 1
ATOM 1117 C CA . TRP A 1 144 ? -42.345 -2.771 31.498 1.00 40.59 144 TRP A CA 1
ATOM 1118 C C . TRP A 1 144 ? -42.914 -1.463 30.931 1.00 40.59 144 TRP A C 1
ATOM 1120 O O . TRP A 1 144 ? -42.352 -0.926 29.981 1.00 40.59 144 TRP A O 1
ATOM 1130 N N . PRO A 1 145 ? -44.005 -0.918 31.519 1.00 47.53 145 PRO A N 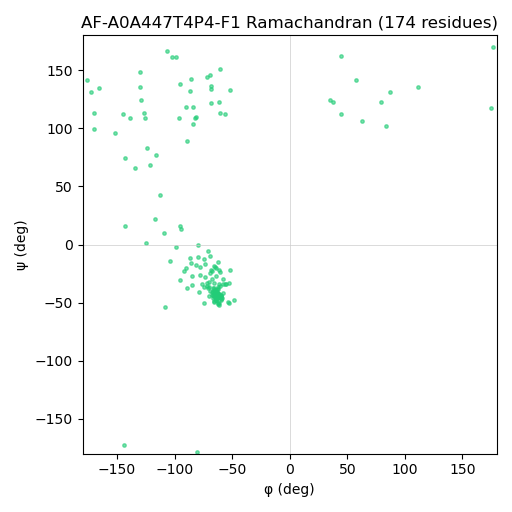1
ATOM 1131 C CA . PRO A 1 145 ? -44.486 -1.169 32.885 1.00 47.53 145 PRO A CA 1
ATOM 1132 C C . PRO A 1 145 ? -45.986 -1.520 32.987 1.00 47.53 145 PRO A C 1
ATOM 1134 O O . PRO A 1 145 ? -46.850 -0.835 32.443 1.00 47.53 145 PRO A O 1
ATOM 1137 N N . ALA A 1 146 ? -46.327 -2.532 33.787 1.00 42.59 146 ALA A N 1
ATOM 1138 C CA . ALA A 1 146 ? -47.686 -2.694 34.298 1.00 42.59 146 ALA A CA 1
ATOM 1139 C C . ALA A 1 146 ? -47.765 -2.087 35.709 1.00 42.59 146 ALA A C 1
ATOM 1141 O O . ALA A 1 146 ? -47.178 -2.616 36.642 1.00 42.59 146 ALA A O 1
ATOM 1142 N N . ARG A 1 147 ? -48.469 -0.948 35.799 1.00 42.22 147 ARG A N 1
ATOM 1143 C CA . ARG A 1 147 ? -49.264 -0.409 36.926 1.00 42.22 147 ARG A CA 1
ATOM 1144 C C . ARG A 1 147 ? -48.732 -0.620 38.355 1.00 42.22 147 ARG A C 1
ATOM 1146 O O . ARG A 1 147 ? -48.709 -1.731 38.852 1.00 42.22 147 ARG A O 1
ATOM 1153 N N . HIS A 1 148 ? -48.541 0.479 39.087 1.00 44.75 148 HIS A N 1
ATOM 1154 C CA . HIS A 1 148 ? -49.481 0.899 40.143 1.00 44.75 148 HIS A CA 1
ATOM 1155 C C . HIS A 1 148 ? -49.100 2.287 40.696 1.00 44.75 148 HIS A C 1
ATOM 1157 O O . HIS A 1 148 ? -47.952 2.494 41.083 1.00 44.75 148 HIS A O 1
ATOM 1163 N N . PRO A 1 149 ? -50.049 3.234 40.808 1.00 46.94 149 PRO A N 1
ATOM 1164 C CA . PRO A 1 149 ? -49.867 4.430 41.611 1.00 46.94 149 PRO A CA 1
ATOM 1165 C C . PRO A 1 149 ? -50.213 4.096 43.068 1.00 46.94 149 PRO A C 1
ATOM 1167 O O . PRO A 1 149 ? -51.349 3.749 43.386 1.00 46.94 149 PRO A O 1
ATOM 1170 N N . ARG A 1 150 ? -49.250 4.222 43.980 1.00 39.91 150 ARG A N 1
ATOM 1171 C CA . ARG A 1 150 ? -49.553 4.481 45.394 1.00 39.91 150 ARG A CA 1
ATOM 1172 C C . ARG A 1 150 ? -48.824 5.741 45.823 1.00 39.91 150 ARG A C 1
ATOM 1174 O O . ARG A 1 150 ? -47.758 5.702 46.424 1.00 39.91 150 ARG A O 1
ATOM 1181 N N . LEU A 1 151 ? -49.465 6.863 45.513 1.00 40.84 151 LEU A N 1
ATOM 1182 C CA . LEU A 1 151 ? -49.386 8.058 46.337 1.00 40.84 151 LEU A CA 1
ATOM 1183 C C . LEU A 1 151 ? -49.838 7.662 47.745 1.00 40.84 151 LEU A C 1
ATOM 1185 O O . LEU A 1 151 ? -50.996 7.310 47.955 1.00 40.84 151 LEU A O 1
ATOM 1189 N N . ARG A 1 152 ? -48.917 7.684 48.705 1.00 33.72 152 ARG A N 1
ATOM 1190 C CA . ARG A 1 152 ? -49.253 7.681 50.128 1.00 33.72 152 ARG A CA 1
ATOM 1191 C C . ARG A 1 152 ? -48.751 8.998 50.707 1.00 33.72 152 ARG A C 1
ATOM 1193 O O . ARG A 1 152 ? -47.701 9.062 51.332 1.00 33.72 152 ARG A O 1
ATOM 1200 N N . ILE A 1 153 ? -49.508 10.056 50.427 1.00 38.97 153 ILE A N 1
ATOM 1201 C CA . ILE A 1 153 ? -49.528 11.257 51.257 1.00 38.97 153 ILE A CA 1
ATOM 1202 C C . ILE A 1 153 ? -50.483 10.922 52.402 1.00 38.97 153 ILE A C 1
ATOM 1204 O O . ILE A 1 153 ? -51.684 10.793 52.186 1.00 38.97 153 ILE A O 1
ATOM 1208 N N . VAL A 1 154 ? -49.947 10.733 53.604 1.00 40.97 154 VAL A N 1
ATOM 1209 C CA . VAL A 1 154 ? -50.707 10.936 54.839 1.00 40.97 154 VAL A CA 1
ATOM 1210 C C . VAL A 1 154 ? -49.894 11.906 55.677 1.00 40.97 154 VAL A C 1
ATOM 1212 O O . VAL A 1 154 ? -48.803 11.603 56.153 1.00 40.97 154 VAL A O 1
ATOM 1215 N N . SER A 1 155 ? -50.438 13.107 55.771 1.00 37.56 155 SER A N 1
ATOM 1216 C CA . SER A 1 155 ? -50.073 14.168 56.688 1.00 37.56 155 SER A CA 1
ATOM 1217 C C . SER A 1 155 ? -50.429 13.799 58.133 1.00 37.56 155 SER A C 1
ATOM 1219 O O . SER A 1 155 ? -51.547 13.375 58.398 1.00 37.56 155 SER A O 1
ATOM 1221 N N . SER A 1 156 ? -49.477 14.043 59.039 1.00 37.00 156 SER A N 1
ATOM 1222 C CA . SER A 1 156 ? -49.636 14.721 60.338 1.00 37.00 156 SER A CA 1
ATOM 1223 C C . SER A 1 156 ? -50.823 14.362 61.251 1.00 37.00 156 SER A C 1
ATOM 1225 O O . SER A 1 156 ? -51.953 14.778 61.009 1.00 37.00 156 SER A O 1
ATOM 1227 N N . THR A 1 157 ? -50.521 13.737 62.396 1.00 38.78 157 THR A N 1
ATOM 1228 C CA . THR A 1 157 ? -51.034 14.081 63.749 1.00 38.78 157 THR A CA 1
ATOM 1229 C C . THR A 1 157 ? -50.229 13.256 64.772 1.00 38.78 157 THR A C 1
ATOM 1231 O O . THR A 1 157 ? -50.269 12.036 64.766 1.00 38.78 157 THR A O 1
ATOM 1234 N N . ALA A 1 158 ? -49.216 13.852 65.407 1.00 35.81 158 ALA A N 1
ATOM 1235 C CA . ALA A 1 158 ? -49.267 14.466 66.741 1.00 35.81 158 ALA A CA 1
ATOM 1236 C C . ALA A 1 158 ? -49.088 13.458 67.898 1.00 35.81 158 ALA A C 1
ATOM 1238 O O . ALA A 1 158 ? -50.034 12.782 68.271 1.00 35.81 158 ALA A O 1
ATOM 1239 N N . CYS A 1 159 ? -47.883 13.417 68.490 1.00 31.58 159 CYS A N 1
ATOM 1240 C CA . CYS A 1 159 ? -47.671 13.509 69.945 1.00 31.58 159 CYS A CA 1
ATOM 1241 C C . CYS A 1 159 ? -46.164 13.676 70.256 1.00 31.58 159 CYS A C 1
ATOM 1243 O O . CYS A 1 159 ? -45.359 12.787 69.993 1.00 31.58 159 CYS A O 1
ATOM 1245 N N . ALA A 1 160 ? -45.784 14.841 70.785 1.00 36.22 160 ALA A N 1
ATOM 1246 C CA . ALA A 1 160 ? -44.523 15.093 71.506 1.00 36.22 160 ALA A CA 1
ATOM 1247 C C . ALA A 1 160 ? -44.669 14.587 72.978 1.00 36.22 160 ALA A C 1
ATOM 1249 O O . ALA A 1 160 ? -45.778 14.141 73.291 1.00 36.22 160 ALA A O 1
ATOM 1250 N N . PRO A 1 161 ? -43.690 14.700 73.922 1.00 48.44 161 PRO A N 1
ATOM 1251 C CA . PRO A 1 161 ? -42.413 15.440 73.882 1.00 48.44 161 PRO A CA 1
ATOM 1252 C C . PRO A 1 161 ? -41.193 14.778 74.601 1.00 48.44 161 PRO A C 1
ATOM 1254 O O . PRO A 1 161 ? -41.273 13.681 75.138 1.00 48.44 161 PRO A O 1
ATOM 1257 N N . ALA A 1 162 ? -40.097 15.557 74.678 1.00 36.06 162 ALA A N 1
ATOM 1258 C CA . ALA A 1 162 ? -38.934 15.477 75.589 1.00 36.06 162 ALA A CA 1
ATOM 1259 C C . ALA A 1 162 ? -37.848 14.426 75.239 1.00 36.06 162 ALA A C 1
ATOM 1261 O O . ALA A 1 162 ? -38.107 13.241 75.178 1.00 36.06 162 ALA A O 1
ATOM 1262 N N . SER A 1 163 ? -36.566 14.755 75.035 1.00 39.84 163 SER A N 1
ATOM 1263 C CA . SER A 1 163 ? -35.742 15.720 75.764 1.00 39.84 163 SER A CA 1
ATOM 1264 C C . SER A 1 163 ? -34.436 16.083 75.016 1.00 39.84 163 SER A C 1
ATOM 1266 O O . SER A 1 163 ? -33.706 15.225 74.543 1.00 39.84 163 SER A O 1
ATOM 1268 N N . ARG A 1 164 ? -34.176 17.398 74.998 1.00 39.94 164 ARG A N 1
ATOM 1269 C CA . ARG A 1 164 ? -32.916 18.177 74.973 1.00 39.94 164 ARG A CA 1
ATOM 1270 C C . ARG A 1 164 ? -31.839 18.026 73.865 1.00 39.94 164 ARG A C 1
ATOM 1272 O O . ARG A 1 164 ? -31.501 16.929 73.440 1.00 39.94 164 ARG A O 1
ATOM 1279 N N . PRO A 1 165 ? -31.223 19.165 73.462 1.00 42.31 165 PRO A N 1
ATOM 1280 C CA . PRO A 1 165 ? -30.301 19.270 72.333 1.00 42.31 165 PRO A CA 1
ATOM 1281 C C . PRO A 1 165 ? -28.826 19.242 72.769 1.00 42.31 165 PRO A C 1
ATOM 1283 O O . PRO A 1 165 ? -28.492 19.592 73.903 1.00 42.31 165 PRO A O 1
ATOM 1286 N N . ARG A 1 166 ? -27.912 18.957 71.836 1.00 35.22 166 ARG A N 1
ATOM 1287 C CA . ARG A 1 166 ? -26.524 19.424 71.948 1.00 35.22 166 ARG A CA 1
ATOM 1288 C C . ARG A 1 166 ? -26.028 19.902 70.580 1.00 35.22 166 ARG A C 1
ATOM 1290 O O . ARG A 1 166 ? -25.856 19.114 69.658 1.00 35.22 166 ARG A O 1
ATOM 1297 N N . ILE A 1 167 ? -25.876 21.219 70.472 1.00 41.16 167 ILE A N 1
ATOM 1298 C CA . ILE A 1 167 ? -25.256 21.966 69.368 1.00 41.16 167 ILE A CA 1
ATOM 1299 C C . ILE A 1 167 ? -23.845 22.381 69.838 1.00 41.16 167 ILE A C 1
ATOM 1301 O O . ILE A 1 167 ? -23.619 22.468 71.046 1.00 41.16 167 ILE A O 1
ATOM 1305 N N . TRP A 1 168 ? -22.983 22.719 68.869 1.00 36.12 168 TRP A N 1
ATOM 1306 C CA . TRP A 1 168 ? -21.667 23.390 68.949 1.00 36.12 168 TRP A CA 1
ATOM 1307 C C . TRP A 1 168 ? -20.491 22.412 69.183 1.00 36.12 168 TRP A C 1
ATOM 1309 O O . TRP A 1 168 ? -20.568 21.562 70.056 1.00 36.12 168 TRP A O 1
ATOM 1319 N N . THR A 1 169 ? -19.357 22.408 68.464 1.00 45.09 169 THR A N 1
ATOM 1320 C CA . THR A 1 169 ? -18.750 23.321 67.472 1.00 45.09 169 THR A CA 1
ATOM 1321 C C . THR A 1 169 ? -17.451 22.706 66.924 1.00 45.09 169 THR A C 1
ATOM 1323 O O . THR A 1 169 ? -16.692 22.171 67.717 1.00 45.09 169 THR A O 1
ATOM 1326 N N . ALA A 1 170 ? -17.200 22.873 65.616 1.00 48.25 170 ALA A N 1
ATOM 1327 C CA . ALA A 1 170 ? -15.975 23.364 64.938 1.00 48.25 170 ALA A CA 1
ATOM 1328 C C . ALA A 1 170 ? -14.517 22.914 65.316 1.00 48.25 170 ALA A C 1
ATOM 1330 O O . ALA A 1 170 ? -14.254 22.382 66.386 1.00 48.25 170 ALA A O 1
ATOM 1331 N N . PRO A 1 171 ? -13.529 23.139 64.409 1.00 58.25 171 PRO A N 1
ATOM 1332 C CA . PRO A 1 171 ? -12.353 22.280 64.193 1.00 58.25 171 PRO A CA 1
ATOM 1333 C C . PRO A 1 171 ? -11.004 22.837 64.719 1.00 58.25 171 PRO A C 1
ATOM 1335 O O .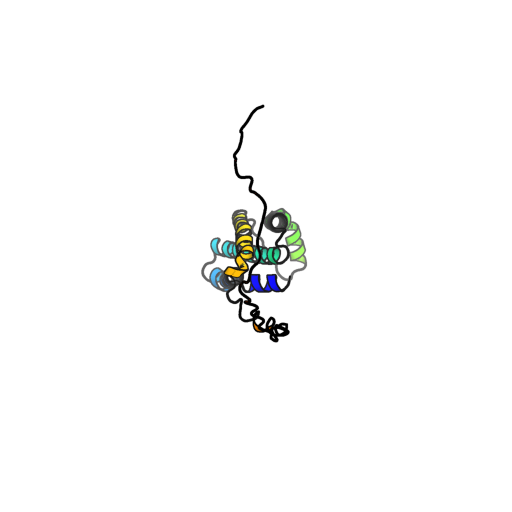 PRO A 1 171 ? -10.858 24.033 64.955 1.00 58.25 171 PRO A O 1
ATOM 1338 N N . LYS A 1 172 ? -9.966 21.984 64.796 1.00 42.34 172 LYS A N 1
ATOM 1339 C CA . LYS A 1 172 ? -8.522 22.337 64.908 1.00 42.34 172 LYS A CA 1
ATOM 1340 C C . LYS A 1 172 ? -7.716 21.293 64.111 1.00 42.34 172 LYS A C 1
ATOM 1342 O O . LYS A 1 172 ? -7.869 20.111 64.376 1.00 42.34 172 LYS A O 1
ATOM 1347 N N . ARG A 1 173 ? -7.055 21.585 62.981 1.00 43.47 173 ARG A N 1
ATOM 1348 C CA . ARG A 1 173 ? -5.827 22.371 62.690 1.00 43.47 173 ARG A CA 1
ATOM 1349 C C . ARG A 1 173 ? -4.537 21.815 63.337 1.00 43.47 173 ARG A C 1
ATOM 1351 O O . ARG A 1 173 ? -4.332 21.987 64.527 1.00 43.47 173 ARG A O 1
ATOM 1358 N N . TRP A 1 174 ? -3.706 21.208 62.474 1.00 43.00 174 TRP A N 1
ATOM 1359 C CA . TRP A 1 174 ? -2.230 21.092 62.420 1.00 43.00 174 TRP A CA 1
ATOM 1360 C C . TRP A 1 174 ? -1.398 20.978 63.714 1.00 43.00 174 TRP A C 1
ATOM 1362 O O . TRP A 1 174 ? -1.348 21.923 64.497 1.00 43.00 174 TRP A O 1
ATOM 1372 N N . LYS A 1 175 ? -0.583 19.910 63.799 1.00 41.59 175 LYS A N 1
ATOM 1373 C CA . LYS A 1 175 ? 0.894 19.935 63.968 1.00 41.59 175 LYS A CA 1
ATOM 1374 C C . LYS A 1 175 ? 1.447 18.507 64.142 1.00 41.59 175 LYS A C 1
ATOM 1376 O O . LYS A 1 175 ? 1.166 17.884 65.161 1.00 41.59 175 LYS A O 1
ATOM 1381 N N . ARG A 1 176 ? 2.290 18.050 63.216 1.00 51.22 176 ARG A N 1
ATOM 1382 C CA . ARG A 1 176 ? 3.713 17.719 63.430 1.00 51.22 176 ARG A CA 1
ATOM 1383 C C . ARG A 1 176 ? 4.346 17.308 62.110 1.00 51.22 176 ARG A C 1
ATOM 1385 O O . ARG A 1 176 ? 3.648 16.629 61.332 1.00 51.22 176 ARG A O 1
#

Nearest PDB structures (foldseek):
  8wdf-assembly1_A  TM=3.460E-01  e=5.086E+00  Pseudomonas aeruginosa PAO1
  6iz0-assembly1_A  TM=4.047E-01  e=9.871E+00  Gallus gallus
  5eik-assembly1_A  TM=2.863E-01  e=4.833E+00  Caenorhabditis elegans

Secondary structure (DSSP, 8-state):
-HHHHHHHHTBHHHHHHHHHHHHIIIIIHHHS-SHHHHHHHHHHHHHHHHHHHHHH-TT-HHHHHHHHHHHHHHHHSGGGHHHHHHHHHHSSS-------GGGGGGGGHHHHHHHHHHTHHHHBSS-STTTTTTTTSS--------------------------------------

Solvent-accessible surface area (backbone atoms only — not comparable to full-atom values): 10892 Å² total; per-residue (Å²): 105,68,70,47,42,51,41,42,55,53,9,50,68,39,45,48,26,52,48,49,34,52,46,33,68,69,46,38,49,73,77,51,69,51,75,67,49,57,46,54,37,49,25,22,49,42,24,41,53,35,32,52,52,37,40,75,42,68,89,41,54,69,62,53,48,49,52,53,50,50,52,51,50,45,62,52,34,80,79,33,50,65,58,47,53,56,52,38,71,77,40,100,56,80,78,82,82,84,76,56,76,78,56,59,63,27,60,64,24,42,66,52,16,50,53,50,59,75,43,21,84,80,43,32,75,75,79,60,72,80,63,58,71,69,70,70,78,76,70,74,75,83,85,79,84,83,84,81,90,76,86,79,86,78,80,88,84,90,82,86,85,90,82,88,88,87,81,89,78,90,88,83,84,90,90,135

Mean predicted aligned error: 15.11 Å

Radius of gyration: 33.47 Å; Cα contacts (8 Å, |Δi|>4): 127; chains: 1; bounding box: 71×44×97 Å

Organism: Chromobacterium violaceum (NCBI:txid536)

Sequence (176 aa):
MHQRLCSTLAGWPALASLSLLLANDWWLKQHHPGWLSGKLSDFAGLALVGMLALAIWPKRFATVSAGIALAWLWWKSPQSTPAIAAVNHWLPFRVARVVDYSDLIALSALPLSRLAVVHRERLALAAPLLAVGWRRLSHSPPCWPARHPRLRIVSSTACAPASRPRIWTAPKRWKR

pLDDT: mean 74.97, std 20.41, range [31.58, 95.62]